Protein AF-A0A3M3X5X7-F1 (afdb_monomer_lite)

Radius of gyration: 21.58 Å; chains: 1; bounding box: 52×21×58 Å

Secondary structure (DSSP, 8-state):
-PPPPP-TTS-TTSHHHHHHHHHHHHHHHHHHTSPPHHHHHHHHHHHHHHHHHTS--B-TTS-B-B-TTSPBP-SPPPHHHHHHHHHHHS---HHHHHHHHHHHHT-

pLDDT: mean 84.69, std 9.29, range [50.34, 94.94]

Sequence (107 aa):
MIELLDLKELNKKSEEYQALLIANRAIRKHQKNKPSYESQCRIDEAVRIARRHNYFYLNEDGDFDVDIDGNEVTHEITPAESMKYAFSVIKLTDEEKVEFRKSFLGA

Organism: Pseudomonas syringae pv. aptata (NCBI:txid83167)

Structure (mmCIF, N/CA/C/O backbone):
data_AF-A0A3M3X5X7-F1
#
_entry.id   AF-A0A3M3X5X7-F1
#
loop_
_atom_site.group_PDB
_atom_site.id
_atom_site.type_symbol
_atom_site.label_atom_id
_atom_site.label_alt_id
_atom_site.label_comp_id
_atom_site.label_asym_id
_atom_site.label_entity_id
_atom_site.label_seq_id
_atom_site.pdbx_PDB_ins_code
_atom_site.Cartn_x
_atom_site.Cartn_y
_atom_site.Cartn_z
_atom_site.occupancy
_atom_site.B_iso_or_equiv
_atom_site.auth_seq_id
_atom_site.auth_comp_id
_atom_site.auth_asym_id
_atom_site.auth_atom_id
_atom_site.pdbx_PDB_model_num
ATOM 1 N N . MET A 1 1 ? -12.637 -12.124 14.258 1.00 50.34 1 MET A N 1
ATOM 2 C CA . MET A 1 1 ? -13.447 -10.907 14.485 1.00 50.34 1 MET A CA 1
ATOM 3 C C . MET A 1 1 ? -12.870 -10.235 15.725 1.00 50.34 1 MET A C 1
ATOM 5 O O . MET A 1 1 ? -12.649 -10.953 16.685 1.00 50.34 1 MET A O 1
ATOM 9 N N . ILE A 1 2 ? -12.511 -8.946 15.693 1.00 65.56 2 ILE A N 1
ATOM 10 C CA . ILE A 1 2 ? -12.047 -8.248 16.911 1.00 65.56 2 ILE A CA 1
ATOM 11 C C . ILE A 1 2 ? -13.301 -7.768 17.645 1.00 65.56 2 ILE A C 1
ATOM 13 O O . ILE A 1 2 ? -14.061 -6.982 17.075 1.00 65.56 2 ILE A O 1
ATOM 17 N N . GLU A 1 3 ? -13.537 -8.278 18.851 1.00 75.81 3 GLU A N 1
ATOM 18 C CA . GLU A 1 3 ? -14.674 -7.892 19.691 1.00 75.81 3 GLU A CA 1
ATOM 19 C C . GLU A 1 3 ? -14.452 -6.524 20.348 1.00 75.81 3 GLU A C 1
ATOM 21 O O . GLU A 1 3 ? -13.323 -6.116 20.623 1.00 75.81 3 GLU A O 1
ATOM 26 N N . LEU A 1 4 ? -15.547 -5.790 20.562 1.00 86.44 4 LEU A N 1
ATOM 27 C CA . LEU A 1 4 ? -15.526 -4.534 21.309 1.00 86.44 4 LEU A CA 1
ATOM 28 C C . LEU A 1 4 ? -15.507 -4.826 22.810 1.00 86.44 4 LEU A C 1
ATOM 30 O O . LEU A 1 4 ? -16.149 -5.765 23.270 1.00 86.44 4 LEU A O 1
ATOM 34 N N . LEU A 1 5 ? -14.823 -3.973 23.565 1.00 87.62 5 LEU A N 1
ATOM 35 C CA . LEU A 1 5 ? -14.754 -4.046 25.022 1.00 87.62 5 LEU A CA 1
ATOM 36 C C . LEU A 1 5 ? -16.139 -3.747 25.609 1.00 87.62 5 LEU A C 1
ATOM 38 O O . LEU A 1 5 ? -16.762 -2.748 25.225 1.00 87.62 5 LEU A O 1
ATOM 42 N N . ASP A 1 6 ? -16.620 -4.601 26.516 1.00 87.12 6 ASP A N 1
ATOM 43 C CA . ASP A 1 6 ? -17.904 -4.398 27.187 1.00 87.12 6 ASP A CA 1
ATOM 44 C C . ASP A 1 6 ? -17.806 -3.240 28.190 1.00 87.12 6 ASP A C 1
ATOM 46 O O . ASP A 1 6 ? -16.857 -3.138 28.964 1.00 87.12 6 ASP A O 1
ATOM 50 N N . LEU A 1 7 ? -18.793 -2.344 28.148 1.00 88.44 7 LEU A N 1
ATOM 51 C CA . LEU A 1 7 ? -18.860 -1.136 28.971 1.00 88.44 7 LEU A CA 1
ATOM 52 C C . LEU A 1 7 ? -20.091 -1.114 29.888 1.00 88.44 7 LEU A C 1
ATOM 54 O O . LEU A 1 7 ? -20.313 -0.111 30.564 1.00 88.44 7 LEU A O 1
ATOM 58 N N . LYS A 1 8 ? -20.932 -2.159 29.877 1.00 87.56 8 LYS A N 1
ATOM 59 C CA . LYS A 1 8 ? -22.255 -2.142 30.528 1.00 87.56 8 LYS A CA 1
ATOM 60 C C . LYS A 1 8 ? -22.202 -1.908 32.037 1.00 87.56 8 LYS A C 1
ATOM 62 O O . LYS A 1 8 ? -23.087 -1.236 32.558 1.00 87.56 8 LYS A O 1
ATOM 67 N N . GLU A 1 9 ? -21.181 -2.428 32.712 1.00 89.50 9 GLU A N 1
ATOM 68 C CA . GLU A 1 9 ? -21.038 -2.328 34.173 1.00 89.50 9 GLU A CA 1
ATOM 69 C C . GLU A 1 9 ? -20.224 -1.108 34.629 1.00 89.50 9 GLU A C 1
ATOM 71 O O . GLU A 1 9 ? -20.077 -0.861 35.825 1.00 89.50 9 GLU A O 1
ATOM 76 N N . LEU A 1 10 ? -19.707 -0.307 33.692 1.00 86.25 10 LEU A N 1
ATOM 77 C CA . LEU A 1 10 ? -18.848 0.828 34.007 1.00 86.25 10 LEU A CA 1
ATOM 78 C C . LEU A 1 10 ? -19.642 2.125 34.180 1.00 86.25 10 LEU A C 1
ATOM 80 O O . LEU A 1 10 ? -20.565 2.449 33.426 1.00 86.25 10 LEU A O 1
ATOM 84 N N . ASN A 1 11 ? -19.223 2.930 35.155 1.00 89.44 11 ASN A N 1
ATOM 85 C CA . ASN A 1 11 ? -19.762 4.268 35.339 1.00 89.44 11 ASN A CA 1
ATOM 86 C C . ASN A 1 11 ? -19.314 5.174 34.183 1.00 89.44 11 ASN A C 1
ATOM 88 O O . ASN A 1 11 ? -18.128 5.404 33.982 1.00 89.44 11 ASN A O 1
ATOM 92 N N . LYS A 1 12 ? -20.272 5.774 33.469 1.00 88.12 12 LYS A N 1
ATOM 93 C CA . LYS A 1 12 ? -20.016 6.637 32.300 1.00 88.12 12 LYS A CA 1
ATOM 94 C C . LYS A 1 12 ? -19.123 7.854 32.581 1.00 88.12 12 LYS A C 1
ATOM 96 O O . LYS A 1 12 ? -18.592 8.444 31.639 1.00 88.12 12 LYS A O 1
ATOM 101 N N . LYS A 1 13 ? -18.999 8.265 33.847 1.00 89.75 13 LYS A N 1
ATOM 102 C CA . LYS A 1 13 ? -18.134 9.373 34.280 1.00 89.75 13 LYS A CA 1
ATOM 103 C C . LYS A 1 13 ? -16.740 8.926 34.730 1.00 89.75 13 LYS A C 1
ATOM 105 O O . LYS A 1 13 ? -15.927 9.794 35.019 1.00 89.75 13 LYS A O 1
ATOM 110 N N . SER A 1 14 ? -16.479 7.622 34.824 1.00 91.44 14 SER A N 1
ATOM 111 C CA . SER A 1 14 ? -15.173 7.113 35.241 1.00 91.44 14 SER A CA 1
ATOM 112 C C . SER A 1 14 ? -14.148 7.232 34.113 1.00 91.44 14 SER A C 1
ATOM 114 O O . SER A 1 14 ? -14.499 7.234 32.926 1.00 91.44 14 SER A O 1
ATOM 116 N N . GLU A 1 15 ? -12.877 7.346 34.486 1.00 90.88 15 GLU A N 1
ATOM 117 C CA . GLU A 1 15 ? -11.772 7.445 33.531 1.00 90.88 15 GLU A CA 1
ATOM 118 C C . GLU A 1 15 ? -11.642 6.161 32.703 1.00 90.88 15 GLU A C 1
ATOM 120 O O . GLU A 1 15 ? -11.422 6.218 31.493 1.00 90.88 15 GLU A O 1
ATOM 125 N N . GLU A 1 16 ? -11.892 5.005 33.319 1.00 89.62 16 GLU A N 1
ATOM 126 C CA . GLU A 1 16 ? -11.868 3.693 32.673 1.00 89.62 16 GLU A CA 1
ATOM 127 C C . GLU A 1 16 ? -12.917 3.599 31.561 1.00 89.62 16 GLU A C 1
ATOM 129 O O . GLU A 1 16 ? -12.606 3.152 30.455 1.00 89.62 16 GLU A O 1
ATOM 134 N N . TYR A 1 17 ? -14.146 4.076 31.800 1.00 92.56 17 TYR A N 1
ATOM 135 C CA . TYR A 1 17 ? -15.183 4.103 30.765 1.00 92.56 17 TYR A CA 1
ATOM 136 C C . TYR A 1 17 ? -14.754 4.953 29.565 1.00 92.56 17 TYR A C 1
ATOM 138 O O . TYR A 1 17 ? -14.940 4.547 28.416 1.00 92.56 17 TYR A O 1
ATOM 146 N N . GLN A 1 18 ? -14.166 6.129 29.812 1.00 90.88 18 GLN A N 1
ATOM 147 C CA . GLN A 1 18 ? -13.712 7.017 28.740 1.00 90.88 18 GLN A CA 1
ATOM 148 C C . GLN A 1 18 ? -12.552 6.399 27.951 1.00 90.88 18 GLN A C 1
ATOM 150 O O . GLN A 1 18 ? -12.578 6.414 26.717 1.00 90.88 18 GLN A O 1
ATOM 155 N N . ALA A 1 19 ? -11.581 5.791 28.635 1.00 88.62 19 ALA A N 1
ATOM 156 C CA . ALA A 1 19 ? -10.454 5.112 28.004 1.00 88.62 19 ALA A CA 1
ATOM 157 C C . ALA A 1 19 ? -10.913 3.943 27.112 1.00 88.62 19 ALA A C 1
ATOM 159 O O . ALA A 1 19 ? -10.531 3.854 25.941 1.00 88.62 19 ALA A O 1
ATOM 160 N N . LEU A 1 20 ? -11.800 3.084 27.618 1.00 91.12 20 LEU A N 1
ATOM 161 C CA . LEU A 1 20 ? -12.309 1.935 26.866 1.00 91.12 20 LEU A CA 1
ATOM 162 C C . LEU A 1 20 ? -13.246 2.357 25.722 1.00 91.12 20 LEU A C 1
ATOM 164 O O . LEU A 1 20 ? -13.255 1.734 24.658 1.00 91.12 20 LEU A O 1
ATOM 168 N N . LEU A 1 21 ? -13.988 3.460 25.875 1.00 91.31 21 LEU A N 1
ATOM 169 C CA . LEU A 1 21 ? -14.762 4.055 24.784 1.00 91.31 21 LEU A CA 1
ATOM 170 C C . LEU A 1 21 ? -13.853 4.546 23.646 1.00 91.31 21 LEU A C 1
ATOM 172 O O . LEU A 1 21 ? -14.180 4.346 22.472 1.00 91.31 21 LEU A O 1
ATOM 176 N N . ILE A 1 22 ? -12.718 5.172 23.972 1.00 90.50 22 ILE A N 1
ATOM 177 C CA . ILE A 1 22 ? -11.709 5.590 22.988 1.00 90.50 22 ILE A CA 1
ATOM 178 C C . ILE A 1 22 ? -11.126 4.364 22.277 1.00 90.50 22 ILE A C 1
ATOM 180 O O . ILE A 1 22 ? -11.077 4.354 21.045 1.00 90.50 22 ILE A O 1
ATOM 184 N N . ALA A 1 23 ? -10.776 3.308 23.017 1.00 88.62 23 ALA A N 1
ATOM 185 C CA . ALA A 1 23 ? -10.302 2.051 22.440 1.00 88.62 23 ALA A CA 1
ATOM 186 C C . ALA A 1 23 ? -11.336 1.440 21.475 1.00 88.62 23 ALA A C 1
ATOM 188 O O . ALA A 1 23 ? -11.016 1.140 20.325 1.00 88.62 23 ALA A O 1
ATOM 189 N N . ASN A 1 24 ? -12.609 1.365 21.873 1.00 90.94 24 ASN A N 1
ATOM 190 C CA . ASN A 1 24 ? -13.694 0.889 21.012 1.00 90.94 24 ASN A CA 1
ATOM 191 C C . ASN A 1 24 ? -13.872 1.745 19.747 1.00 90.94 24 ASN A C 1
ATOM 193 O O . ASN A 1 24 ? -14.128 1.210 18.665 1.00 90.94 24 ASN A O 1
ATOM 197 N N . ARG A 1 25 ? -13.714 3.073 19.839 1.00 89.00 25 ARG A N 1
ATOM 198 C CA . ARG A 1 25 ? -13.717 3.953 18.657 1.00 89.00 25 ARG A CA 1
ATOM 199 C C . ARG A 1 25 ? -12.536 3.661 17.737 1.00 89.00 25 ARG A C 1
ATOM 201 O O . ARG A 1 25 ? -12.731 3.618 16.523 1.00 89.00 25 ARG A O 1
ATOM 208 N N . ALA A 1 26 ? -11.347 3.437 18.291 1.00 85.00 26 ALA A N 1
ATOM 209 C CA . ALA A 1 26 ? -10.164 3.082 17.517 1.00 85.00 26 ALA A CA 1
ATOM 210 C C . ALA A 1 26 ? -10.352 1.740 16.791 1.00 85.00 26 ALA A C 1
ATOM 212 O O . ALA A 1 26 ? -10.108 1.672 15.587 1.00 85.00 26 ALA A O 1
ATOM 213 N N . ILE A 1 27 ? -10.892 0.720 17.470 1.00 83.88 27 ILE A N 1
ATOM 214 C CA . ILE A 1 27 ? -11.216 -0.588 16.875 1.00 83.88 27 ILE A CA 1
ATOM 215 C C . ILE A 1 27 ? -12.204 -0.425 15.717 1.00 83.88 27 ILE A C 1
ATOM 217 O O . ILE A 1 27 ? -11.954 -0.919 14.619 1.00 83.88 27 ILE A O 1
ATOM 221 N N . ARG A 1 28 ? -13.300 0.317 15.921 1.00 82.69 28 ARG A N 1
ATOM 222 C CA . ARG A 1 28 ? -14.297 0.571 14.865 1.00 82.69 28 ARG A CA 1
ATOM 223 C C . ARG A 1 28 ? -13.705 1.317 13.675 1.00 82.69 28 ARG A C 1
ATOM 225 O O . ARG A 1 28 ? -13.990 0.968 12.534 1.00 82.69 28 ARG A O 1
ATOM 232 N N . LYS A 1 29 ? -12.875 2.333 13.926 1.00 81.50 29 LYS A N 1
ATOM 233 C CA . LYS A 1 29 ? -12.184 3.081 12.868 1.00 81.50 29 LYS A CA 1
ATOM 234 C C . LYS A 1 29 ? -11.235 2.169 12.092 1.00 81.50 29 LYS A C 1
ATOM 236 O O . LYS A 1 29 ? -11.234 2.210 10.870 1.00 81.50 29 LYS A O 1
ATOM 241 N N . HIS A 1 30 ? -10.481 1.318 12.784 1.00 75.12 30 HIS A N 1
ATOM 242 C CA . HIS A 1 30 ? -9.590 0.354 12.150 1.00 75.12 30 HIS A CA 1
ATOM 243 C C . HIS A 1 30 ? -10.361 -0.668 11.303 1.00 75.12 30 HIS A C 1
ATOM 245 O O . HIS A 1 30 ? -9.969 -0.933 10.175 1.00 75.12 30 HIS A O 1
ATOM 251 N N . GLN A 1 31 ? -11.495 -1.179 11.793 1.00 75.69 31 GLN A N 1
ATOM 252 C CA . GLN A 1 31 ? -12.364 -2.077 11.023 1.00 75.69 31 GLN A CA 1
ATOM 253 C C . GLN A 1 31 ? -12.950 -1.401 9.781 1.00 75.69 31 GLN A C 1
ATOM 255 O O . GLN A 1 31 ? -12.955 -2.004 8.715 1.00 75.69 31 GLN A O 1
ATOM 260 N N . LYS A 1 32 ? -13.408 -0.149 9.900 1.00 74.50 32 LYS A N 1
ATOM 261 C CA . LYS A 1 32 ? -13.943 0.619 8.766 1.00 74.50 32 LYS A CA 1
ATOM 262 C C . LYS A 1 32 ? -12.873 0.934 7.719 1.00 74.50 32 LYS A C 1
ATOM 264 O O . LYS A 1 32 ? -13.183 0.987 6.537 1.00 74.50 32 LYS A O 1
ATOM 269 N N . ASN A 1 33 ? -11.640 1.155 8.162 1.00 71.81 33 ASN A N 1
ATOM 270 C CA . ASN A 1 33 ? -10.521 1.504 7.294 1.00 71.81 33 ASN A CA 1
ATOM 271 C C . ASN A 1 33 ? -9.820 0.278 6.695 1.00 71.81 33 ASN A C 1
ATOM 273 O O . ASN A 1 33 ? -8.848 0.453 5.965 1.00 71.81 33 ASN A O 1
ATOM 277 N N . LYS A 1 34 ? -10.271 -0.950 6.993 1.00 79.31 34 LYS A N 1
ATOM 278 C CA . LYS A 1 34 ? -9.769 -2.118 6.273 1.00 79.31 34 LYS A CA 1
ATOM 279 C C . LYS A 1 34 ? -10.271 -2.066 4.830 1.00 79.31 34 LYS A C 1
ATOM 281 O O . LYS A 1 34 ? -11.473 -1.874 4.628 1.00 79.31 34 LYS A O 1
ATOM 286 N N . PRO A 1 35 ? -9.384 -2.251 3.842 1.00 81.94 35 PRO A N 1
ATOM 287 C CA . PRO A 1 35 ? -9.807 -2.347 2.457 1.00 81.94 35 PRO A CA 1
ATOM 288 C C . PRO A 1 35 ? -10.804 -3.499 2.295 1.00 81.94 35 PRO A C 1
ATOM 290 O O . PRO A 1 35 ? -10.723 -4.527 2.976 1.00 81.94 35 PRO A O 1
ATOM 293 N N . SER A 1 36 ? -11.769 -3.316 1.392 1.00 87.31 36 SER A N 1
ATOM 294 C CA . SER A 1 36 ? -12.611 -4.419 0.933 1.00 87.31 36 SER A CA 1
ATOM 295 C C . SER A 1 36 ? -11.745 -5.488 0.257 1.00 87.31 36 SER A C 1
ATOM 297 O O . SER A 1 36 ? -10.592 -5.233 -0.088 1.00 87.31 36 SER A O 1
ATOM 299 N N . TYR A 1 37 ? -12.298 -6.679 0.023 1.00 88.00 37 TYR A N 1
ATOM 300 C CA . TYR A 1 37 ? -11.576 -7.734 -0.694 1.00 88.00 37 TYR A CA 1
ATOM 301 C C . TYR A 1 37 ? -11.080 -7.264 -2.072 1.00 88.00 37 TYR A C 1
ATOM 303 O O . TYR A 1 37 ? -9.909 -7.425 -2.392 1.00 88.00 37 TYR A O 1
ATOM 311 N N . GLU A 1 38 ? -11.942 -6.604 -2.848 1.00 90.38 38 GLU A N 1
ATOM 312 C CA . GLU A 1 38 ? -11.585 -6.071 -4.167 1.00 90.38 38 GLU A CA 1
ATOM 313 C C . GLU A 1 38 ? -10.490 -4.995 -4.079 1.00 90.38 38 GLU A C 1
ATOM 315 O O . GLU A 1 38 ? -9.524 -5.023 -4.843 1.00 90.38 38 GLU A O 1
ATOM 320 N N . SER A 1 39 ? -10.592 -4.086 -3.103 1.00 91.06 39 SER A N 1
ATOM 321 C CA . SER A 1 39 ? -9.541 -3.103 -2.830 1.00 91.06 39 SER A CA 1
ATOM 322 C C . SER A 1 39 ? -8.220 -3.765 -2.452 1.00 91.06 39 SER A C 1
ATOM 324 O O . SER A 1 39 ? -7.175 -3.362 -2.957 1.00 91.06 39 SER A O 1
ATOM 326 N N . GLN A 1 40 ? -8.256 -4.803 -1.615 1.00 92.56 40 GLN A N 1
ATOM 327 C CA . GLN A 1 40 ? -7.065 -5.549 -1.227 1.00 92.56 40 GLN A CA 1
ATOM 328 C C . GLN A 1 40 ? -6.421 -6.231 -2.437 1.00 92.56 40 GLN A C 1
ATOM 330 O O . GLN A 1 40 ? -5.217 -6.100 -2.616 1.00 92.56 40 GLN A O 1
ATOM 335 N N . CYS A 1 41 ? -7.201 -6.859 -3.324 1.00 92.81 41 CYS A N 1
ATOM 336 C CA . CYS A 1 41 ? -6.667 -7.454 -4.551 1.00 92.81 41 CYS A CA 1
ATOM 337 C C . CYS A 1 41 ? -5.948 -6.425 -5.436 1.00 92.81 41 CYS A C 1
ATOM 339 O O . CYS A 1 41 ? -4.885 -6.719 -5.979 1.00 92.81 41 CYS A O 1
ATOM 341 N N . ARG A 1 42 ? -6.490 -5.205 -5.565 1.00 94.81 42 ARG A N 1
ATOM 342 C CA . ARG A 1 42 ? -5.824 -4.126 -6.317 1.00 94.81 42 ARG A CA 1
ATOM 343 C C . ARG A 1 42 ? -4.537 -3.655 -5.645 1.00 94.81 42 ARG A C 1
ATOM 345 O O . ARG A 1 42 ? -3.557 -3.396 -6.339 1.00 94.81 42 ARG A O 1
ATOM 352 N N . ILE A 1 43 ? -4.537 -3.549 -4.315 1.00 94.69 43 ILE A N 1
ATOM 353 C CA . ILE A 1 43 ? -3.340 -3.208 -3.535 1.00 94.69 43 ILE A CA 1
ATOM 354 C C . ILE A 1 43 ? -2.263 -4.281 -3.732 1.00 94.69 43 ILE A C 1
ATOM 356 O O . ILE A 1 43 ? -1.129 -3.939 -4.060 1.00 94.69 43 ILE A O 1
ATOM 360 N N . ASP A 1 44 ? -2.615 -5.557 -3.586 1.00 94.00 44 ASP A N 1
ATOM 361 C CA . ASP A 1 44 ? -1.686 -6.683 -3.718 1.00 94.00 44 ASP A CA 1
ATOM 362 C C . ASP A 1 44 ? -1.080 -6.747 -5.124 1.00 94.00 44 ASP A C 1
ATOM 364 O O . ASP A 1 44 ? 0.128 -6.940 -5.280 1.00 94.00 44 ASP A O 1
ATOM 368 N N . GLU A 1 45 ? -1.893 -6.510 -6.154 1.00 94.81 45 GLU A N 1
ATOM 369 C CA . GLU A 1 45 ? -1.420 -6.459 -7.534 1.00 94.81 45 GLU A CA 1
ATOM 370 C C . GLU A 1 45 ? -0.472 -5.273 -7.771 1.00 94.81 45 GLU A C 1
ATOM 372 O O . GLU A 1 45 ? 0.588 -5.434 -8.380 1.00 94.81 45 GLU A O 1
ATOM 377 N N . ALA A 1 46 ? -0.788 -4.092 -7.231 1.00 94.94 46 ALA A N 1
ATOM 378 C CA . ALA A 1 46 ? 0.114 -2.947 -7.297 1.00 94.94 46 ALA A CA 1
ATOM 379 C C . ALA A 1 46 ? 1.447 -3.232 -6.583 1.00 94.94 46 ALA A C 1
ATOM 381 O O . ALA A 1 46 ? 2.508 -2.882 -7.103 1.00 94.94 46 ALA A O 1
ATOM 382 N N . VAL A 1 47 ? 1.424 -3.910 -5.425 1.00 94.00 47 VAL A N 1
ATOM 383 C CA . VAL A 1 47 ? 2.639 -4.354 -4.716 1.00 94.00 47 VAL A CA 1
ATOM 384 C C . VAL A 1 47 ? 3.442 -5.325 -5.577 1.00 94.00 47 VAL A C 1
ATOM 386 O O . VAL A 1 47 ? 4.662 -5.190 -5.668 1.00 94.00 47 VAL A O 1
ATOM 389 N N . ARG A 1 48 ? 2.783 -6.283 -6.237 1.00 92.56 48 ARG A N 1
ATOM 390 C CA . ARG A 1 48 ? 3.437 -7.240 -7.138 1.00 92.56 48 ARG A CA 1
ATOM 391 C C . ARG A 1 48 ? 4.147 -6.527 -8.290 1.00 92.56 48 ARG A C 1
ATOM 393 O O . ARG A 1 48 ? 5.302 -6.842 -8.567 1.00 92.56 48 ARG A O 1
ATOM 400 N N . ILE A 1 49 ? 3.486 -5.556 -8.922 1.00 91.62 49 ILE A N 1
ATOM 401 C CA . ILE A 1 49 ? 4.058 -4.741 -10.003 1.00 91.62 49 ILE A CA 1
ATOM 402 C C . ILE A 1 49 ? 5.258 -3.938 -9.497 1.00 91.62 49 ILE A C 1
ATOM 404 O O . ILE A 1 49 ? 6.330 -4.017 -10.091 1.00 91.62 49 ILE A O 1
ATOM 408 N N . ALA A 1 50 ? 5.110 -3.228 -8.375 1.00 91.06 50 ALA A N 1
ATOM 409 C CA . ALA A 1 50 ? 6.189 -2.433 -7.796 1.00 91.06 50 ALA A CA 1
ATOM 410 C C . ALA A 1 50 ? 7.408 -3.297 -7.436 1.00 91.06 50 ALA A C 1
ATOM 412 O O . ALA A 1 50 ? 8.533 -2.928 -7.747 1.00 91.06 50 ALA A O 1
ATOM 413 N N . ARG A 1 51 ? 7.207 -4.474 -6.831 1.00 88.56 51 ARG A N 1
ATOM 414 C CA . ARG A 1 51 ? 8.307 -5.395 -6.494 1.00 88.56 51 ARG A CA 1
ATOM 415 C C . ARG A 1 51 ? 9.003 -5.951 -7.725 1.00 88.56 51 ARG A C 1
ATOM 417 O O . ARG A 1 51 ? 10.218 -6.088 -7.711 1.00 88.56 51 ARG A O 1
ATOM 424 N N . ARG A 1 52 ? 8.247 -6.261 -8.780 1.00 85.12 52 ARG A N 1
ATOM 425 C CA . ARG A 1 52 ? 8.821 -6.725 -10.045 1.00 85.12 52 ARG A CA 1
ATOM 426 C C . ARG A 1 52 ? 9.651 -5.626 -10.706 1.00 85.12 52 ARG A C 1
ATOM 428 O O . ARG A 1 52 ? 10.723 -5.915 -11.209 1.00 85.12 52 ARG A O 1
ATOM 435 N N . HIS A 1 53 ? 9.164 -4.388 -10.666 1.00 84.81 53 HIS A N 1
ATOM 436 C CA . HIS A 1 53 ? 9.894 -3.232 -11.173 1.00 84.81 53 HIS A CA 1
ATOM 437 C C . HIS A 1 53 ? 11.140 -2.921 -10.326 1.00 84.81 53 HIS A C 1
ATOM 439 O O . HIS A 1 53 ? 12.143 -2.486 -10.869 1.00 84.81 53 HIS A O 1
ATOM 445 N N . ASN A 1 54 ? 11.110 -3.183 -9.017 1.00 79.25 54 ASN A N 1
ATOM 446 C CA . ASN A 1 54 ? 12.244 -2.998 -8.104 1.00 79.25 54 ASN A CA 1
ATOM 447 C C . ASN A 1 54 ? 13.239 -4.177 -8.098 1.00 79.25 54 ASN A C 1
ATOM 449 O O . ASN A 1 54 ? 14.018 -4.313 -7.159 1.00 79.25 54 ASN A O 1
ATOM 453 N N . TYR A 1 55 ? 13.183 -5.077 -9.080 1.00 73.25 55 TYR A N 1
ATOM 454 C CA . TYR A 1 55 ? 14.109 -6.203 -9.142 1.00 73.25 55 TYR A CA 1
ATOM 455 C C . TYR A 1 55 ? 15.508 -5.736 -9.573 1.00 73.25 55 TYR A C 1
ATOM 457 O O . TYR A 1 55 ? 15.642 -4.752 -10.290 1.00 73.25 55 TYR A O 1
ATOM 465 N N . PHE A 1 56 ? 16.560 -6.424 -9.126 1.00 64.69 56 PHE A N 1
ATOM 466 C CA . PHE A 1 56 ? 17.937 -6.094 -9.496 1.00 64.69 56 PHE A CA 1
ATOM 467 C C . PHE A 1 56 ? 18.180 -6.411 -10.978 1.00 64.69 56 PHE A C 1
ATOM 469 O O . PHE A 1 56 ? 18.201 -7.580 -11.359 1.00 64.69 56 PHE A O 1
ATOM 476 N N . TYR A 1 57 ? 18.377 -5.377 -11.796 1.00 66.50 57 TYR A N 1
ATOM 477 C CA . TYR A 1 57 ? 18.730 -5.496 -13.216 1.00 66.50 57 TYR A CA 1
ATOM 478 C C . TYR A 1 57 ? 20.245 -5.430 -13.389 1.00 66.50 57 TYR A C 1
ATOM 480 O O . TYR A 1 57 ? 20.750 -4.497 -14.000 1.00 66.50 57 TYR A O 1
ATOM 488 N N . LEU A 1 58 ? 20.976 -6.367 -12.785 1.00 67.44 58 LEU A N 1
ATOM 489 C CA . LEU A 1 58 ? 22.409 -6.529 -13.034 1.00 67.44 58 LEU A CA 1
ATOM 490 C C . LEU A 1 58 ? 22.620 -7.815 -13.833 1.00 67.44 58 LEU A C 1
ATOM 492 O O . LEU A 1 58 ? 22.051 -8.853 -13.484 1.00 67.44 58 LEU A O 1
ATOM 496 N N . ASN A 1 59 ? 23.415 -7.742 -14.898 1.00 70.81 59 ASN A N 1
ATOM 497 C CA . ASN A 1 59 ? 23.823 -8.903 -15.685 1.00 70.81 59 ASN A CA 1
ATOM 498 C C . ASN A 1 59 ? 24.939 -9.702 -14.970 1.00 70.81 59 ASN A C 1
ATOM 500 O O . ASN A 1 59 ? 25.365 -9.353 -13.867 1.00 70.81 59 ASN A O 1
ATOM 504 N N . GLU A 1 60 ? 25.416 -10.794 -15.583 1.00 72.25 60 GLU A N 1
ATOM 505 C CA . GLU A 1 60 ? 26.468 -11.651 -14.999 1.00 72.25 60 GLU A CA 1
ATOM 506 C C . GLU A 1 60 ? 27.795 -10.909 -14.753 1.00 72.25 60 GLU A C 1
ATOM 508 O O . GLU A 1 60 ? 28.551 -11.290 -13.857 1.00 72.25 60 GLU A O 1
ATOM 513 N N . ASP A 1 61 ? 28.043 -9.829 -15.496 1.00 77.31 61 ASP A N 1
ATOM 514 C CA . ASP A 1 61 ? 29.231 -8.981 -15.382 1.00 77.31 61 ASP A CA 1
ATOM 515 C C . ASP A 1 61 ? 29.080 -7.878 -14.313 1.00 77.31 61 ASP A C 1
ATOM 517 O O . ASP A 1 61 ? 30.051 -7.200 -13.971 1.00 77.31 61 ASP A O 1
ATOM 521 N N . GLY A 1 62 ? 27.885 -7.725 -13.729 1.00 68.12 62 GLY A N 1
ATOM 522 C CA . GLY A 1 62 ? 27.579 -6.692 -12.739 1.00 68.12 62 GLY A CA 1
ATOM 523 C C . GLY A 1 62 ? 27.258 -5.319 -13.337 1.00 68.12 62 GLY A C 1
ATOM 524 O O . GLY A 1 62 ? 27.211 -4.342 -12.590 1.00 68.12 62 GLY A O 1
ATOM 525 N N . ASP A 1 63 ? 27.017 -5.246 -14.647 1.00 73.25 63 ASP A N 1
ATOM 526 C CA . ASP A 1 63 ? 26.526 -4.053 -15.337 1.00 73.25 63 ASP A CA 1
ATOM 527 C C . ASP A 1 63 ? 24.993 -4.024 -15.353 1.00 73.25 63 ASP A C 1
ATOM 529 O O . ASP A 1 63 ? 24.329 -5.062 -15.278 1.00 73.25 63 ASP A O 1
ATOM 533 N N . PHE A 1 64 ? 24.419 -2.825 -15.457 1.00 72.06 64 PHE A N 1
ATOM 534 C CA . PHE A 1 64 ? 22.970 -2.669 -15.545 1.00 72.06 64 PHE A CA 1
ATOM 535 C C . PHE A 1 64 ? 22.417 -3.252 -16.859 1.00 72.06 64 PHE A C 1
ATOM 537 O O . PHE A 1 64 ? 22.960 -3.002 -17.934 1.00 72.06 64 PHE A O 1
ATOM 544 N N . ASP A 1 65 ? 21.337 -4.028 -16.756 1.00 74.00 65 ASP A N 1
ATOM 545 C CA . ASP A 1 65 ? 20.631 -4.666 -17.877 1.00 74.00 65 ASP A CA 1
ATOM 546 C C . ASP A 1 65 ? 19.361 -3.870 -18.263 1.00 74.00 65 ASP A C 1
ATOM 548 O O . ASP A 1 65 ? 19.212 -2.695 -17.922 1.00 74.00 65 ASP A O 1
ATOM 552 N N . VAL A 1 66 ? 18.427 -4.487 -18.985 1.00 73.19 66 VAL A N 1
ATOM 553 C CA . VAL A 1 66 ? 17.130 -3.904 -19.343 1.00 73.19 66 VAL A CA 1
ATOM 554 C C . VAL A 1 66 ? 16.062 -4.083 -18.259 1.00 73.19 66 VAL A C 1
ATOM 556 O O . VAL A 1 66 ? 15.985 -5.117 -17.595 1.00 73.19 66 VAL A O 1
ATOM 559 N N . ASP A 1 67 ? 15.198 -3.078 -18.102 1.00 73.94 67 ASP A N 1
ATOM 560 C CA . ASP A 1 67 ? 14.039 -3.125 -17.212 1.00 73.94 67 ASP A CA 1
ATOM 561 C C . ASP A 1 67 ? 12.934 -4.069 -17.738 1.00 73.94 67 ASP A C 1
ATOM 563 O O . ASP A 1 67 ? 13.020 -4.660 -18.818 1.00 73.94 67 ASP A O 1
ATOM 567 N N . ILE A 1 68 ? 11.847 -4.213 -16.973 1.00 73.19 68 ILE A N 1
ATOM 568 C CA . ILE A 1 68 ? 10.694 -5.050 -17.358 1.00 73.19 68 ILE A CA 1
ATOM 569 C C . ILE A 1 68 ? 9.982 -4.622 -18.649 1.00 73.19 68 ILE A C 1
ATOM 571 O O . ILE A 1 68 ? 9.234 -5.432 -19.202 1.00 73.19 68 ILE A O 1
ATOM 575 N N . ASP A 1 69 ? 10.187 -3.389 -19.107 1.00 73.81 69 ASP A N 1
ATOM 576 C CA . ASP A 1 69 ? 9.608 -2.834 -20.330 1.00 73.81 69 ASP A CA 1
ATOM 577 C C . ASP A 1 69 ? 10.617 -2.834 -21.497 1.00 73.81 69 ASP A C 1
ATOM 579 O O . ASP A 1 69 ? 10.266 -2.462 -22.618 1.00 73.81 69 ASP A O 1
ATOM 583 N N . GLY A 1 70 ? 11.847 -3.308 -21.261 1.00 74.12 70 GLY A N 1
ATOM 584 C CA . GLY A 1 70 ? 12.914 -3.411 -22.253 1.00 74.12 70 GLY A CA 1
ATOM 585 C C . GLY A 1 70 ? 13.757 -2.144 -22.417 1.00 74.12 70 GLY A C 1
ATOM 586 O O . GLY A 1 70 ? 14.465 -2.032 -23.416 1.00 74.12 70 GLY A O 1
ATOM 587 N N . ASN A 1 71 ? 13.686 -1.187 -21.486 1.00 78.69 71 ASN A N 1
ATOM 588 C CA . ASN A 1 71 ? 14.536 0.005 -21.509 1.00 78.69 71 ASN A CA 1
ATOM 589 C C . ASN A 1 71 ? 15.861 -0.258 -20.791 1.00 78.69 71 ASN A C 1
ATOM 591 O O . ASN A 1 71 ? 15.887 -0.943 -19.774 1.00 78.69 71 ASN A O 1
ATOM 595 N N . GLU A 1 72 ? 16.953 0.333 -21.273 1.00 76.56 72 GLU A N 1
ATOM 596 C CA . GLU A 1 72 ? 18.252 0.255 -20.596 1.00 76.56 72 GLU A CA 1
ATOM 597 C C . GLU A 1 72 ? 18.193 0.901 -19.205 1.00 76.56 72 GLU A C 1
ATOM 599 O O . GLU A 1 72 ? 17.808 2.067 -19.048 1.00 76.56 72 GLU A O 1
ATOM 604 N N . VAL A 1 73 ? 18.620 0.152 -18.191 1.00 77.44 73 VAL A N 1
ATOM 605 C CA . VAL A 1 73 ? 18.805 0.663 -16.838 1.00 77.44 73 VAL A CA 1
ATOM 606 C C . VAL A 1 73 ? 20.223 1.218 -16.728 1.00 77.44 73 VAL A C 1
ATOM 608 O O . VAL A 1 73 ? 21.179 0.652 -17.237 1.00 77.44 73 VAL A O 1
ATOM 611 N N . THR A 1 74 ? 20.376 2.369 -16.079 1.00 77.06 74 THR A N 1
ATOM 612 C CA . THR A 1 74 ? 21.687 3.035 -15.896 1.00 77.06 74 THR A CA 1
ATOM 613 C C . THR A 1 74 ? 22.049 3.234 -14.428 1.00 77.06 74 THR A C 1
ATOM 615 O O . THR A 1 74 ? 23.138 3.704 -14.104 1.00 77.06 74 THR A O 1
ATOM 618 N N . HIS A 1 75 ? 21.111 2.926 -13.537 1.00 77.88 75 HIS A N 1
ATOM 619 C CA . HIS A 1 75 ? 21.219 3.087 -12.098 1.00 77.88 75 HIS A CA 1
ATOM 620 C C . HIS A 1 75 ? 20.231 2.147 -11.407 1.00 77.88 75 HIS A C 1
ATOM 622 O O . HIS A 1 75 ? 19.247 1.710 -11.997 1.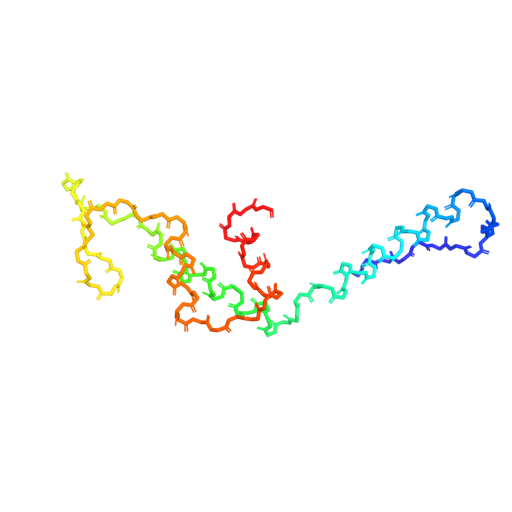00 77.88 75 HIS A O 1
ATOM 628 N N . GLU A 1 76 ? 20.470 1.857 -10.134 1.00 80.62 76 GLU A N 1
ATOM 629 C CA . GLU A 1 76 ? 19.576 1.009 -9.354 1.00 80.62 76 GLU A CA 1
ATOM 630 C C . GLU A 1 76 ? 18.204 1.675 -9.180 1.00 80.62 76 GLU A C 1
ATOM 632 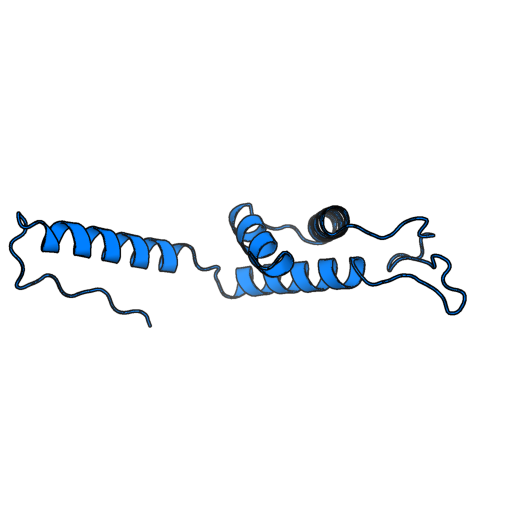O O . GLU A 1 76 ? 18.105 2.832 -8.764 1.00 80.62 76 GLU A O 1
ATOM 637 N N . ILE A 1 77 ? 17.141 0.929 -9.482 1.00 83.88 77 ILE A N 1
ATOM 638 C CA . ILE A 1 77 ? 15.774 1.435 -9.392 1.00 83.88 77 ILE A CA 1
ATOM 639 C C . ILE A 1 77 ? 15.374 1.603 -7.929 1.00 83.88 77 ILE A C 1
ATOM 641 O O . ILE A 1 77 ? 15.321 0.653 -7.145 1.00 83.88 77 ILE A O 1
ATOM 645 N N . THR A 1 78 ? 14.974 2.816 -7.566 1.00 87.50 78 THR A N 1
ATOM 646 C CA . THR A 1 78 ? 14.545 3.113 -6.203 1.00 87.50 78 THR A CA 1
ATOM 647 C C . THR A 1 78 ? 13.127 2.590 -5.913 1.00 87.50 78 THR A C 1
ATOM 649 O O . THR A 1 78 ? 12.277 2.464 -6.812 1.00 87.50 78 THR A O 1
ATOM 652 N N . PRO A 1 79 ? 12.780 2.365 -4.630 1.00 89.12 79 PRO A N 1
ATOM 653 C CA . PRO A 1 79 ? 11.402 2.066 -4.243 1.00 89.12 79 PRO A CA 1
ATOM 654 C C . PRO A 1 79 ? 10.418 3.159 -4.685 1.00 89.12 79 PRO A C 1
ATOM 656 O O . PRO A 1 79 ? 9.283 2.866 -5.055 1.00 89.12 79 PRO A O 1
ATOM 659 N N . ALA A 1 80 ? 10.843 4.428 -4.694 1.00 90.31 80 ALA A N 1
ATOM 660 C CA . ALA A 1 80 ? 10.005 5.550 -5.108 1.00 90.31 80 ALA A CA 1
ATOM 661 C C . ALA A 1 80 ? 9.624 5.488 -6.593 1.00 90.31 80 ALA A C 1
ATOM 663 O O . ALA A 1 80 ? 8.470 5.749 -6.941 1.00 90.31 80 ALA A O 1
ATOM 664 N N . GLU A 1 81 ? 10.566 5.121 -7.459 1.00 89.12 81 GLU A N 1
ATOM 665 C CA . GLU A 1 81 ? 10.316 4.923 -8.891 1.00 89.12 81 GLU A CA 1
ATOM 666 C C . GLU A 1 81 ? 9.388 3.741 -9.128 1.00 89.12 81 GLU A C 1
ATOM 668 O O . GLU A 1 81 ? 8.409 3.858 -9.861 1.00 89.12 81 GLU A O 1
ATOM 673 N N . SER A 1 82 ? 9.604 2.653 -8.395 1.00 90.31 82 SER A N 1
ATOM 674 C CA . SER A 1 82 ? 8.770 1.453 -8.484 1.00 90.31 82 SER A CA 1
ATOM 675 C C . SER A 1 82 ? 7.324 1.701 -8.050 1.00 90.31 82 SER A C 1
ATOM 677 O O . SER A 1 82 ? 6.385 1.193 -8.663 1.00 90.31 82 SER A O 1
ATOM 679 N N . MET A 1 83 ? 7.114 2.551 -7.040 1.00 92.56 83 MET A N 1
ATOM 680 C CA . MET A 1 83 ? 5.772 3.007 -6.669 1.00 92.56 83 MET A CA 1
ATOM 681 C C . MET A 1 83 ? 5.128 3.866 -7.763 1.00 92.56 83 MET A C 1
ATOM 683 O O . MET A 1 83 ? 3.947 3.688 -8.057 1.00 92.56 83 MET A O 1
ATOM 687 N N . LYS A 1 84 ? 5.877 4.797 -8.373 1.00 91.75 84 LYS A N 1
ATOM 688 C CA . LYS A 1 84 ? 5.361 5.628 -9.477 1.00 91.75 84 LYS A CA 1
ATOM 689 C C . LYS A 1 84 ? 4.960 4.772 -10.674 1.00 91.75 84 LYS A C 1
ATOM 691 O O . LYS A 1 84 ? 3.899 5.018 -11.243 1.00 91.75 84 LYS A O 1
ATOM 696 N N . TYR A 1 85 ? 5.766 3.766 -11.004 1.00 91.19 85 TYR A N 1
ATOM 697 C CA . TYR A 1 85 ? 5.457 2.800 -12.049 1.00 91.19 85 TYR A CA 1
ATOM 698 C C . TYR A 1 85 ? 4.173 2.020 -11.736 1.00 91.19 85 TYR A C 1
ATOM 700 O O . TYR A 1 85 ? 3.241 1.996 -12.532 1.00 91.19 85 TYR A O 1
ATOM 708 N N . ALA A 1 86 ? 4.035 1.472 -10.526 1.00 92.62 86 ALA A N 1
ATOM 709 C CA . ALA A 1 86 ? 2.801 0.780 -10.149 1.00 92.62 86 ALA A CA 1
ATOM 710 C C . ALA A 1 86 ? 1.553 1.682 -10.258 1.00 92.62 86 ALA A C 1
ATOM 712 O O . ALA A 1 86 ? 0.502 1.226 -10.705 1.00 92.62 86 ALA A O 1
ATOM 713 N N . PHE A 1 87 ? 1.667 2.970 -9.912 1.00 93.56 87 PHE A N 1
ATOM 714 C CA . PHE A 1 87 ? 0.569 3.936 -10.043 1.00 93.56 87 PHE A CA 1
ATOM 715 C C . PHE A 1 87 ? 0.271 4.368 -11.485 1.00 93.56 87 PHE A C 1
ATOM 717 O O . PHE A 1 87 ? -0.833 4.854 -11.739 1.00 93.56 87 PHE A O 1
ATOM 724 N N . SER A 1 88 ? 1.216 4.228 -12.421 1.00 92.00 88 SER A N 1
ATOM 725 C CA . SER A 1 88 ? 0.955 4.475 -13.844 1.00 92.00 88 SER A CA 1
ATOM 726 C C . SER A 1 88 ? 0.205 3.306 -14.489 1.00 92.00 88 SER A C 1
ATOM 728 O O . SER A 1 88 ? -0.626 3.531 -15.367 1.00 92.00 88 SER A O 1
ATOM 730 N N . VAL A 1 89 ? 0.439 2.079 -14.007 1.00 92.12 89 VAL A N 1
ATOM 731 C CA . VAL A 1 89 ? -0.204 0.853 -14.505 1.00 92.12 89 VAL A CA 1
ATOM 732 C C . VAL A 1 89 ? -1.575 0.616 -13.859 1.00 92.12 89 VAL A C 1
ATOM 734 O O . VAL A 1 89 ? -2.528 0.251 -14.547 1.00 92.12 89 VAL A O 1
ATOM 737 N N . ILE A 1 90 ? -1.710 0.844 -12.547 1.00 93.00 90 ILE A N 1
ATOM 738 C CA . ILE A 1 90 ? -2.944 0.588 -11.788 1.00 93.00 90 ILE A CA 1
ATOM 739 C C . ILE A 1 90 ? -3.455 1.857 -11.111 1.00 93.00 90 ILE A C 1
ATOM 741 O O . ILE A 1 90 ? -2.764 2.513 -10.331 1.00 93.00 90 ILE A O 1
ATOM 745 N N . LYS A 1 91 ? -4.739 2.159 -11.339 1.00 93.19 91 LYS A N 1
ATOM 746 C CA . LYS A 1 91 ? -5.440 3.242 -10.644 1.00 93.19 91 LYS A CA 1
ATOM 747 C C . LYS A 1 91 ? -5.902 2.787 -9.262 1.00 93.19 91 LYS A C 1
ATOM 749 O O . LYS A 1 91 ? -6.842 2.004 -9.146 1.00 93.19 91 LYS A O 1
ATOM 754 N N . LEU A 1 92 ? -5.271 3.344 -8.234 1.00 92.38 92 LEU A N 1
ATOM 755 C CA . LEU A 1 92 ? -5.663 3.200 -6.833 1.00 92.38 92 LEU A CA 1
ATOM 756 C C . LEU A 1 92 ? -6.344 4.477 -6.322 1.00 92.38 92 LEU A C 1
ATOM 758 O O . LEU A 1 92 ? -5.969 5.592 -6.704 1.00 92.38 92 LEU A O 1
ATOM 762 N N . THR A 1 93 ? -7.313 4.313 -5.425 1.00 92.88 93 THR A N 1
ATOM 763 C CA . THR A 1 93 ? -7.867 5.398 -4.594 1.00 92.88 93 THR A CA 1
ATOM 764 C C . THR A 1 93 ? -6.827 5.912 -3.596 1.00 92.88 93 THR A C 1
ATOM 766 O O . THR A 1 93 ? -5.775 5.298 -3.399 1.00 92.88 93 THR A O 1
ATOM 769 N N . ASP A 1 94 ? -7.083 7.052 -2.957 1.00 91.31 94 ASP A N 1
ATOM 770 C CA . ASP A 1 94 ? -6.116 7.623 -2.016 1.00 91.31 94 ASP A CA 1
ATOM 771 C C . ASP A 1 94 ? -5.953 6.762 -0.758 1.00 91.31 94 ASP A C 1
ATOM 773 O O . ASP A 1 94 ? -4.828 6.597 -0.281 1.00 91.31 94 ASP A O 1
ATOM 777 N N . GLU A 1 95 ? -7.026 6.126 -0.280 1.00 89.69 95 GLU A N 1
ATOM 778 C CA . GLU A 1 95 ? -6.970 5.144 0.804 1.00 89.69 95 GLU A CA 1
ATOM 779 C C . GLU A 1 95 ? -6.138 3.913 0.416 1.00 89.69 95 GLU A C 1
ATOM 781 O O . GLU A 1 95 ? -5.271 3.480 1.177 1.00 89.69 95 GLU A O 1
ATOM 786 N 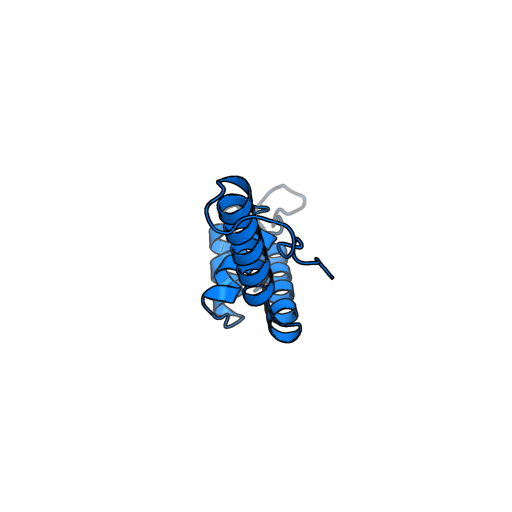N . GLU A 1 96 ? -6.332 3.381 -0.793 1.00 92.62 96 GLU A N 1
ATOM 787 C CA . GLU A 1 96 ? -5.563 2.232 -1.286 1.00 92.62 96 GLU A CA 1
ATOM 788 C C . GLU A 1 96 ? -4.083 2.569 -1.464 1.00 92.62 96 GLU A C 1
ATOM 790 O O . GLU A 1 96 ? -3.230 1.749 -1.134 1.00 92.62 96 GLU A O 1
ATOM 795 N N . LYS A 1 97 ? -3.741 3.787 -1.906 1.00 93.19 97 LYS A N 1
ATOM 796 C CA . LYS A 1 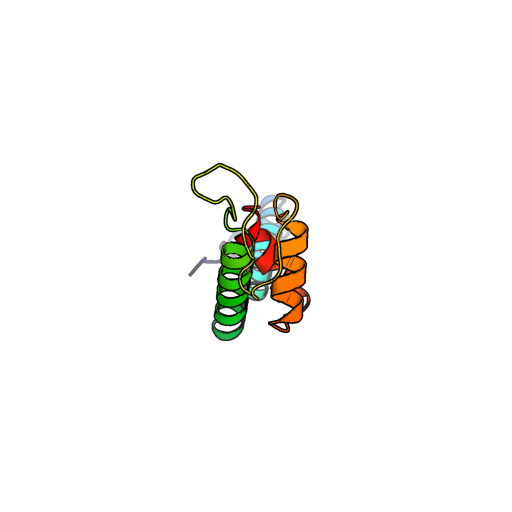97 ? -2.339 4.232 -1.976 1.00 93.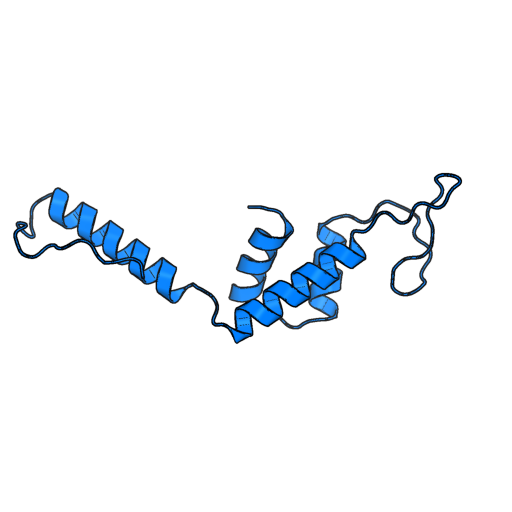19 97 LYS A CA 1
ATOM 797 C C . LYS A 1 97 ? -1.680 4.272 -0.598 1.00 93.19 97 LYS A C 1
ATOM 799 O O . LYS A 1 97 ? -0.470 4.074 -0.504 1.00 93.19 97 LYS A O 1
ATOM 804 N N . VAL A 1 98 ? -2.421 4.590 0.467 1.00 91.12 98 VAL A N 1
ATOM 805 C CA . VAL A 1 98 ? -1.879 4.580 1.837 1.00 91.12 98 VAL A CA 1
ATOM 806 C C . VAL A 1 98 ? -1.547 3.152 2.263 1.00 91.12 98 VAL A C 1
ATOM 808 O O 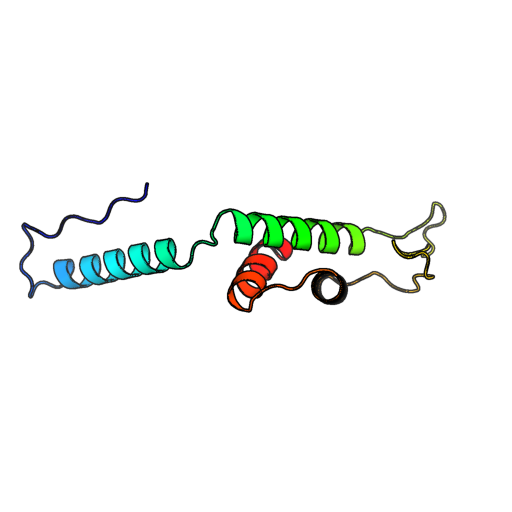. VAL A 1 98 ? -0.431 2.908 2.719 1.00 91.12 98 VAL A O 1
ATOM 811 N N . GLU A 1 99 ? -2.465 2.207 2.069 1.00 91.31 99 GLU A N 1
ATOM 812 C CA . GLU A 1 99 ? -2.243 0.799 2.431 1.00 91.31 99 GLU A CA 1
ATOM 813 C C . GLU A 1 99 ? -1.203 0.108 1.534 1.00 91.31 99 GLU A C 1
ATOM 815 O O . GLU A 1 99 ? -0.375 -0.664 2.021 1.00 91.31 99 GLU A O 1
ATOM 820 N N . PHE A 1 100 ? -1.158 0.450 0.245 1.00 94.31 100 PHE A N 1
ATOM 821 C CA . PHE A 1 100 ? -0.096 0.031 -0.669 1.00 94.31 100 PHE A CA 1
ATOM 822 C C . PHE A 1 100 ? 1.287 0.450 -0.159 1.00 94.31 100 PHE A C 1
ATOM 824 O O . PHE A 1 100 ? 2.187 -0.383 -0.098 1.00 94.31 100 PHE A O 1
ATOM 831 N N . ARG A 1 101 ? 1.464 1.715 0.258 1.00 92.19 101 ARG A N 1
ATOM 832 C CA . ARG A 1 101 ? 2.761 2.201 0.764 1.00 92.19 101 ARG A CA 1
ATOM 833 C C . ARG A 1 101 ? 3.213 1.426 1.996 1.00 92.19 101 ARG A C 1
ATOM 835 O O . ARG A 1 101 ? 4.379 1.053 2.058 1.00 92.19 101 ARG A O 1
ATOM 842 N N . LYS A 1 102 ? 2.302 1.149 2.935 1.00 90.69 102 LYS A N 1
ATOM 843 C CA . LYS A 1 102 ? 2.596 0.311 4.110 1.00 90.69 102 LYS A CA 1
ATOM 844 C C . LYS A 1 102 ? 3.042 -1.088 3.694 1.00 90.69 102 LYS A C 1
ATOM 846 O O . LYS A 1 102 ? 4.096 -1.551 4.111 1.00 90.69 102 LYS A O 1
ATOM 851 N N . SER A 1 103 ? 2.284 -1.716 2.795 1.00 90.44 103 SER A N 1
ATOM 852 C CA . SER A 1 103 ? 2.535 -3.086 2.328 1.00 90.44 103 SER A CA 1
ATOM 853 C C . SER A 1 103 ? 3.831 -3.225 1.517 1.00 90.44 103 SER A C 1
ATOM 855 O O . SER A 1 103 ? 4.515 -4.246 1.599 1.00 90.44 103 SER A O 1
ATOM 857 N N . PHE A 1 104 ? 4.177 -2.211 0.720 1.00 91.06 104 PHE A N 1
ATOM 858 C CA . PHE A 1 104 ? 5.368 -2.218 -0.127 1.00 91.06 104 PHE A CA 1
ATOM 859 C C . PHE A 1 104 ? 6.640 -1.841 0.641 1.00 91.06 104 PHE A C 1
ATOM 861 O O . PHE A 1 104 ? 7.655 -2.510 0.479 1.00 91.06 104 PHE A O 1
ATOM 868 N N . LEU A 1 105 ? 6.580 -0.810 1.492 1.00 88.88 105 LEU A N 1
ATOM 869 C CA . LEU A 1 105 ? 7.738 -0.302 2.239 1.00 88.88 105 LEU A CA 1
ATOM 870 C C . LEU A 1 105 ? 7.945 -0.993 3.599 1.00 88.88 105 LEU A C 1
ATOM 872 O O . LEU A 1 105 ? 8.982 -0.788 4.222 1.00 88.88 105 LEU A O 1
ATOM 876 N N . GLY A 1 106 ? 6.982 -1.796 4.063 1.00 78.06 106 GLY A N 1
ATOM 877 C CA . GLY A 1 106 ? 7.054 -2.507 5.344 1.00 78.06 106 GLY A CA 1
ATOM 878 C C . GLY A 1 106 ? 6.803 -1.629 6.576 1.00 78.06 106 GLY A C 1
ATOM 879 O O . GLY A 1 106 ? 7.395 -1.891 7.621 1.00 78.06 106 GLY A O 1
ATOM 880 N N . ALA A 1 107 ? 5.969 -0.588 6.449 1.00 52.00 107 ALA A N 1
ATOM 881 C CA . ALA A 1 107 ? 5.648 0.365 7.524 1.00 52.00 107 ALA A CA 1
ATOM 882 C C . ALA A 1 107 ? 4.414 -0.027 8.352 1.00 52.00 107 ALA A C 1
ATOM 884 O O . ALA A 1 107 ? 3.433 -0.534 7.759 1.00 52.00 107 ALA A O 1
#

Foldseek 3Di:
DDDQDDCVPPDCPDPVSVVSVVVNVVVVVVVVLDDDPVLVVLLVVLLVQLVQQQDQQADPVRQGAAGPVRHTDHDRDDSVNSNVRSCVVGPHDPSSSVVSCCVNVVD